Protein AF-A0A7C6ZW44-F1 (afdb_monomer_lite)

pLDDT: mean 77.61, std 10.76, range [49.22, 95.56]

Sequence (109 aa):
QLVARLLSQPEAIAALRRLGDNATLAAAADVDATISFLTGPQSGLDYLADAGAVLTGAATPPLFWAKYGLWPTVGGGVGLLMLVLVALRLVWGLLSWLVQPLGFLRRRK

Secondary structure (DSSP, 8-state):
-HHHHHHH-HHHHHHHHHH--SHHHHT-S-HHHHHHHHTS---HHHHHHHHHHHHTTSS-HHHHHHHH-HHHHHHHHHHHHHHHHHHHHHHHHHHHHHHHHHHHHHTT-

Foldseek 3Di:
DVVVVCVVQVQLVQLVVVLVDCVQCVPDPDNVVLSCLLRPDDDPVNLVVVVVCCVVVVDPPSSSCSRPNPVVVVVVVVVVVVVVVVVVVVVVVVVVVVCVVVVVVVVVD

Radius of gyration: 22.86 Å; chains: 1; bounding box: 48×20×74 Å

Structure (mmCIF, N/CA/C/O backbone):
data_AF-A0A7C6ZW44-F1
#
_entry.id   AF-A0A7C6ZW44-F1
#
loop_
_atom_site.group_PDB
_atom_site.id
_atom_site.type_symbol
_atom_site.label_atom_id
_atom_site.label_alt_id
_atom_site.label_comp_id
_atom_site.label_asym_id
_atom_site.label_entity_id
_atom_site.label_seq_id
_atom_site.pdbx_PDB_ins_code
_atom_site.Cartn_x
_atom_site.Cartn_y
_atom_site.Cartn_z
_atom_site.occupancy
_atom_site.B_iso_or_equiv
_atom_site.auth_seq_id
_atom_sit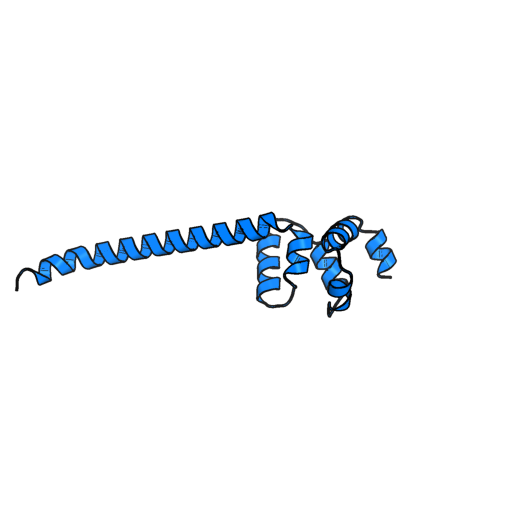e.auth_comp_id
_atom_site.auth_asym_id
_atom_site.auth_atom_id
_atom_site.pdbx_PDB_model_num
ATOM 1 N N . GLN A 1 1 ? -16.355 -7.422 23.203 1.00 61.72 1 GLN A N 1
ATOM 2 C CA . GLN A 1 1 ? -14.905 -7.727 23.159 1.00 61.72 1 GLN A CA 1
ATOM 3 C C . GLN A 1 1 ? -14.133 -6.742 22.280 1.00 61.72 1 GLN A C 1
ATOM 5 O O . GLN A 1 1 ? -13.157 -6.186 22.761 1.00 61.72 1 GLN A O 1
ATOM 10 N N . LEU A 1 2 ? -14.612 -6.442 21.066 1.00 59.44 2 LEU A N 1
ATOM 11 C CA . LEU A 1 2 ? -14.033 -5.439 20.155 1.00 59.44 2 LEU A CA 1
ATOM 12 C C . LEU A 1 2 ? -13.774 -4.064 20.804 1.00 59.44 2 LEU A C 1
ATOM 14 O O . LEU A 1 2 ? -12.667 -3.546 20.749 1.00 59.44 2 LEU A O 1
ATOM 18 N N . VAL A 1 3 ? -14.779 -3.511 21.493 1.00 62.16 3 VAL A N 1
ATOM 19 C CA . VAL A 1 3 ? -14.686 -2.210 22.184 1.00 62.16 3 VAL A CA 1
ATOM 20 C C . VAL A 1 3 ? -13.602 -2.216 23.267 1.00 62.16 3 VAL A C 1
ATOM 22 O O . VAL A 1 3 ? -12.847 -1.261 23.381 1.00 62.16 3 VAL A O 1
ATOM 25 N N . ALA A 1 4 ? -13.470 -3.310 24.022 1.00 65.25 4 ALA A N 1
ATOM 26 C CA . ALA A 1 4 ? -12.435 -3.437 25.048 1.00 65.25 4 ALA A CA 1
ATOM 27 C C . ALA A 1 4 ? -11.023 -3.512 24.436 1.00 65.25 4 ALA A C 1
ATOM 29 O O . ALA A 1 4 ? -10.095 -2.926 24.986 1.00 65.25 4 ALA A O 1
ATOM 30 N N . ARG A 1 5 ? -10.868 -4.166 23.272 1.00 64.94 5 ARG A N 1
ATOM 31 C CA . ARG A 1 5 ? -9.604 -4.177 22.517 1.00 64.94 5 ARG A CA 1
ATOM 32 C C . ARG A 1 5 ? -9.266 -2.804 21.939 1.00 64.94 5 ARG A C 1
ATOM 34 O O . ARG A 1 5 ? -8.149 -2.344 22.150 1.00 64.94 5 ARG A O 1
ATOM 41 N N . LEU A 1 6 ? -10.223 -2.119 21.306 1.00 62.81 6 LEU A N 1
ATOM 42 C CA . LEU A 1 6 ? -10.024 -0.743 20.835 1.00 62.81 6 LEU A CA 1
ATOM 43 C C . LEU A 1 6 ? -9.597 0.184 21.979 1.00 62.81 6 LEU A C 1
ATOM 45 O O . LEU A 1 6 ? -8.652 0.947 21.824 1.00 62.81 6 LEU A O 1
ATOM 49 N N . LEU A 1 7 ? -10.250 0.088 23.141 1.00 66.81 7 LEU A N 1
ATOM 50 C CA . LEU A 1 7 ? -9.911 0.896 24.316 1.00 66.81 7 LEU A CA 1
ATOM 51 C C . LEU A 1 7 ? -8.536 0.549 24.907 1.00 66.81 7 LEU A C 1
ATOM 53 O O . LEU A 1 7 ? -7.895 1.419 25.487 1.00 66.81 7 LEU A O 1
ATOM 57 N N . SER A 1 8 ? -8.062 -0.689 24.735 1.00 70.62 8 SER A N 1
ATOM 58 C CA . SER A 1 8 ? -6.705 -1.095 25.129 1.00 70.62 8 SER A CA 1
ATOM 59 C C . SER A 1 8 ? -5.611 -0.672 24.140 1.00 70.62 8 SER A C 1
ATOM 61 O O . SER A 1 8 ? -4.433 -0.744 24.478 1.00 70.62 8 SER A O 1
ATOM 63 N N . GLN A 1 9 ? -5.978 -0.237 22.929 1.00 68.62 9 GLN A N 1
ATOM 64 C CA . GLN A 1 9 ? -5.051 0.086 21.840 1.00 68.62 9 GLN A CA 1
ATOM 65 C C . GLN A 1 9 ? -5.375 1.476 21.264 1.00 68.62 9 GLN A C 1
ATOM 67 O O . GLN A 1 9 ? -6.009 1.588 20.211 1.00 68.62 9 GLN A O 1
ATOM 72 N N . PRO A 1 10 ? -4.937 2.563 21.932 1.00 67.50 10 PRO A N 1
ATOM 73 C CA . PRO A 1 10 ? -5.269 3.938 21.539 1.00 67.50 10 PRO A CA 1
ATOM 74 C C . PRO A 1 10 ? -4.780 4.299 20.127 1.00 67.50 10 PRO A C 1
ATOM 76 O O . PRO A 1 10 ? -5.342 5.172 19.466 1.00 67.50 10 PRO A O 1
ATOM 79 N N . GLU A 1 11 ? -3.770 3.591 19.634 1.00 68.25 11 GLU A N 1
ATOM 80 C CA . GLU A 1 11 ? -3.197 3.772 18.299 1.00 68.25 11 GLU A CA 1
ATOM 81 C C . GLU A 1 11 ? -4.150 3.291 17.197 1.00 68.25 11 GLU A C 1
ATOM 83 O O . GLU A 1 11 ? -4.291 3.954 16.167 1.00 68.25 11 GLU A O 1
ATOM 88 N N . ALA A 1 12 ? -4.908 2.217 17.463 1.00 66.75 12 ALA A N 1
ATOM 89 C CA . ALA A 1 12 ? -5.991 1.762 16.593 1.00 66.75 12 ALA A CA 1
ATOM 90 C C . ALA A 1 12 ? -7.049 2.859 16.442 1.00 66.75 12 ALA A C 1
ATOM 92 O O . ALA A 1 12 ? -7.509 3.148 15.341 1.00 66.75 12 ALA A O 1
ATOM 93 N N . ILE A 1 13 ? -7.400 3.516 17.552 1.00 68.19 13 ILE A N 1
ATOM 94 C CA . ILE A 1 13 ? -8.387 4.598 17.571 1.00 68.19 13 ILE A CA 1
ATOM 95 C C . ILE A 1 13 ? -7.886 5.789 16.747 1.00 68.19 13 ILE A C 1
ATOM 97 O O . ILE A 1 13 ? -8.655 6.367 15.982 1.00 68.19 13 ILE A O 1
ATOM 101 N N . ALA A 1 14 ? -6.605 6.150 16.854 1.00 70.50 14 ALA A N 1
ATOM 102 C CA . ALA A 1 14 ? -6.021 7.236 16.068 1.00 70.50 14 ALA A CA 1
ATOM 103 C C . ALA A 1 14 ? -6.032 6.935 14.558 1.00 70.50 14 ALA A C 1
ATOM 105 O O . ALA A 1 14 ? -6.401 7.805 13.766 1.00 70.50 14 ALA A O 1
ATOM 106 N N . ALA A 1 15 ? -5.681 5.709 14.160 1.00 67.88 15 ALA A N 1
ATOM 107 C CA . ALA A 1 15 ? -5.720 5.280 12.763 1.00 67.88 15 ALA A CA 1
ATOM 108 C C . ALA A 1 15 ? -7.159 5.235 12.217 1.00 67.88 15 ALA A C 1
ATOM 110 O O . ALA A 1 15 ? -7.435 5.769 11.144 1.00 67.88 15 ALA A O 1
ATOM 111 N N . LEU A 1 16 ? -8.107 4.704 12.990 1.00 69.81 16 LEU A N 1
ATOM 112 C CA . LEU A 1 16 ? -9.531 4.695 12.640 1.00 69.81 16 LEU A CA 1
ATOM 113 C C . LEU A 1 16 ? -10.122 6.106 12.552 1.00 69.81 16 LEU A C 1
ATOM 115 O O . LEU A 1 16 ? -10.924 6.397 11.670 1.00 69.81 16 LEU A O 1
ATOM 119 N N . ARG A 1 17 ? -9.678 7.028 13.408 1.00 71.44 17 ARG A N 1
ATOM 120 C CA . ARG A 1 17 ? -10.092 8.434 13.340 1.00 71.44 17 ARG A CA 1
ATOM 121 C C . ARG A 1 17 ? -9.556 9.138 12.093 1.00 71.44 17 ARG A C 1
ATOM 123 O O . ARG A 1 17 ? -10.244 10.003 11.563 1.00 71.44 17 ARG A O 1
ATOM 130 N N . ARG A 1 18 ? -8.362 8.768 11.612 1.00 68.44 18 ARG A N 1
ATOM 131 C CA . ARG A 1 18 ? -7.830 9.230 10.313 1.00 68.44 18 ARG A CA 1
ATOM 132 C C . ARG A 1 18 ? -8.586 8.637 9.130 1.00 68.44 18 ARG A C 1
ATOM 134 O O . ARG A 1 18 ? -8.721 9.315 8.119 1.00 68.44 18 ARG A O 1
ATOM 141 N N . LEU A 1 19 ? -9.069 7.402 9.261 1.00 70.25 19 LEU A N 1
ATOM 142 C CA . LEU A 1 19 ? -9.928 6.767 8.262 1.00 70.25 19 LEU A CA 1
ATOM 143 C C . LEU A 1 19 ? -11.244 7.545 8.098 1.00 70.25 19 LEU A C 1
ATOM 145 O O . LEU A 1 19 ? -11.774 7.606 6.996 1.00 70.25 19 LEU A O 1
ATOM 149 N N . GLY A 1 20 ? -11.741 8.169 9.175 1.00 63.19 20 GLY A N 1
ATOM 150 C CA . GLY A 1 20 ? -12.844 9.139 9.150 1.00 63.19 20 GLY A CA 1
ATOM 151 C C . GLY A 1 20 ? -14.224 8.548 8.848 1.00 63.19 20 GLY A C 1
ATOM 152 O O . GLY A 1 20 ? -15.223 9.247 9.002 1.00 63.19 20 GLY A O 1
ATOM 153 N N . ASP A 1 21 ? -14.283 7.273 8.468 1.00 64.94 21 ASP A N 1
ATOM 154 C CA . ASP A 1 21 ? -15.500 6.579 8.082 1.00 64.94 21 ASP A CA 1
ATOM 155 C C . ASP A 1 21 ? -15.549 5.175 8.701 1.00 64.94 21 ASP A C 1
ATOM 157 O O . ASP A 1 21 ? -14.617 4.375 8.595 1.00 64.94 21 ASP A O 1
ATOM 161 N N . ASN A 1 22 ? -16.665 4.877 9.363 1.00 62.94 22 ASN A N 1
ATOM 162 C CA . ASN A 1 22 ? -16.937 3.565 9.945 1.00 62.94 22 ASN A CA 1
ATOM 163 C C . ASN A 1 22 ? -17.403 2.564 8.873 1.00 62.94 22 ASN A C 1
ATOM 165 O O . ASN A 1 22 ? -17.435 1.361 9.133 1.00 62.94 22 ASN A O 1
ATOM 169 N N . ALA A 1 23 ? -17.757 3.037 7.673 1.00 60.47 23 ALA A N 1
ATOM 170 C CA . ALA A 1 23 ? -18.210 2.196 6.569 1.00 60.47 23 ALA A CA 1
ATOM 171 C C . ALA A 1 23 ? -17.119 1.233 6.080 1.00 60.47 23 ALA A C 1
ATOM 173 O O . ALA A 1 23 ? -17.415 0.093 5.737 1.00 60.47 23 ALA A O 1
ATOM 174 N N . THR A 1 24 ? -15.850 1.637 6.110 1.00 62.88 24 THR A N 1
ATOM 175 C CA . THR A 1 24 ? -14.704 0.789 5.741 1.00 62.88 24 THR A CA 1
ATOM 176 C C . THR A 1 24 ? -14.438 -0.319 6.757 1.00 62.88 24 THR A C 1
ATOM 178 O O . THR A 1 24 ? -14.022 -1.405 6.370 1.00 62.88 24 THR A O 1
ATOM 181 N N . LEU A 1 25 ? -14.721 -0.072 8.040 1.00 63.56 25 LEU A N 1
ATOM 182 C CA . LEU A 1 25 ? -14.737 -1.101 9.088 1.00 63.56 25 LEU A CA 1
ATOM 183 C C . LEU A 1 25 ? -15.928 -2.053 8.926 1.00 63.56 25 LEU A C 1
ATOM 185 O O . LEU A 1 25 ? -15.783 -3.250 9.133 1.00 63.56 25 LEU A O 1
ATOM 189 N N . ALA A 1 26 ? -17.099 -1.529 8.557 1.00 63.12 26 ALA A N 1
ATOM 190 C CA . ALA A 1 26 ? -18.310 -2.324 8.352 1.00 63.12 26 ALA A CA 1
ATOM 191 C C . ALA A 1 26 ? -18.260 -3.175 7.070 1.00 63.12 26 ALA A C 1
ATOM 193 O O . ALA A 1 26 ? -18.871 -4.238 7.013 1.00 63.12 26 ALA A O 1
ATOM 194 N N . ALA A 1 27 ? -17.525 -2.719 6.053 1.00 63.31 27 ALA A N 1
ATOM 195 C CA . ALA A 1 27 ? -17.259 -3.458 4.823 1.00 63.31 27 ALA A CA 1
ATOM 196 C C . ALA A 1 27 ? -16.093 -4.453 4.958 1.00 63.31 27 ALA A C 1
ATOM 198 O O . ALA A 1 27 ? -15.861 -5.249 4.047 1.00 63.31 27 ALA A O 1
ATOM 199 N N . ALA A 1 28 ? -15.343 -4.410 6.065 1.00 65.50 28 ALA A N 1
ATOM 200 C CA . ALA A 1 28 ? -14.260 -5.347 6.303 1.00 65.50 28 ALA A CA 1
ATOM 201 C C . ALA A 1 28 ? -14.830 -6.740 6.589 1.00 65.50 28 ALA A C 1
ATOM 203 O O . ALA A 1 28 ? -15.631 -6.924 7.504 1.00 65.50 28 ALA A O 1
ATOM 204 N N . ALA A 1 29 ? -14.382 -7.732 5.817 1.00 67.94 29 ALA A N 1
ATOM 205 C CA . ALA A 1 29 ? -14.788 -9.123 6.001 1.00 67.94 29 ALA A CA 1
ATOM 206 C C . ALA A 1 29 ? -14.365 -9.680 7.374 1.00 67.94 29 ALA A C 1
ATOM 208 O O . ALA A 1 29 ? -15.033 -10.559 7.913 1.00 67.94 29 ALA A O 1
ATOM 209 N N . ASP A 1 30 ? -13.279 -9.144 7.942 1.00 78.75 30 ASP A N 1
ATOM 210 C CA . ASP A 1 30 ? -12.777 -9.490 9.268 1.00 78.75 30 ASP A CA 1
ATOM 211 C C . ASP A 1 30 ? -12.268 -8.235 10.000 1.00 78.75 30 ASP A C 1
ATOM 213 O O . ASP A 1 30 ? -11.281 -7.591 9.619 1.00 78.75 30 ASP A O 1
ATOM 217 N N . VAL A 1 31 ? -12.973 -7.877 11.073 1.00 73.88 31 VAL A N 1
ATOM 218 C CA . VAL A 1 31 ? -12.669 -6.700 11.892 1.00 73.88 31 VAL A CA 1
ATOM 219 C C . VAL A 1 31 ? -11.437 -6.934 12.774 1.00 73.88 31 VAL A C 1
ATOM 221 O O . VAL A 1 31 ? -10.665 -6.000 12.989 1.00 73.88 31 VAL A O 1
ATOM 224 N N . ASP A 1 32 ? -11.204 -8.160 13.253 1.00 75.88 32 ASP A N 1
ATOM 225 C CA . ASP A 1 32 ? -10.025 -8.478 14.069 1.00 75.88 32 ASP A CA 1
ATOM 226 C C . ASP A 1 32 ? -8.751 -8.415 13.210 1.00 75.88 32 ASP A C 1
ATOM 228 O O . ASP A 1 32 ? -7.755 -7.820 13.632 1.00 75.88 32 ASP A O 1
ATOM 232 N N . ALA A 1 33 ? -8.799 -8.923 11.973 1.00 75.94 33 ALA A N 1
ATOM 233 C CA . ALA A 1 33 ? -7.699 -8.785 11.014 1.00 75.94 33 ALA A CA 1
ATOM 234 C C . ALA A 1 33 ? -7.416 -7.311 10.675 1.00 75.94 33 ALA A C 1
ATOM 236 O O . ALA A 1 33 ? -6.262 -6.887 10.610 1.00 75.94 33 ALA A O 1
ATOM 237 N N . THR A 1 34 ? -8.472 -6.509 10.531 1.00 77.69 34 THR A N 1
ATOM 238 C CA . THR A 1 34 ? -8.372 -5.070 10.255 1.00 77.69 34 THR A CA 1
ATOM 239 C C . THR A 1 34 ? -7.700 -4.310 11.399 1.00 77.69 34 THR A C 1
ATOM 241 O O . THR A 1 34 ? -6.812 -3.490 11.164 1.00 77.69 34 THR A O 1
ATOM 244 N N . ILE A 1 35 ? -8.084 -4.592 12.646 1.00 77.81 35 ILE A N 1
ATOM 245 C CA . ILE A 1 35 ? -7.458 -3.978 13.824 1.00 77.81 35 ILE A CA 1
ATOM 246 C C . ILE A 1 35 ? -5.996 -4.413 13.917 1.00 77.81 35 ILE A C 1
ATOM 248 O O . ILE A 1 35 ? -5.127 -3.554 14.032 1.00 77.81 35 ILE A O 1
ATOM 252 N N . SER A 1 36 ? -5.719 -5.714 13.780 1.00 81.06 36 SER A N 1
ATOM 253 C CA . SER A 1 36 ? -4.354 -6.251 13.813 1.00 81.06 36 SER A CA 1
ATOM 254 C C . SER A 1 36 ? -3.455 -5.628 12.745 1.00 81.06 36 SER A C 1
ATOM 256 O O . SER A 1 36 ? -2.280 -5.378 13.009 1.00 81.06 36 SER A O 1
ATOM 258 N N . PHE A 1 37 ? -3.988 -5.363 11.551 1.00 82.25 37 PHE A N 1
ATOM 259 C CA . PHE A 1 37 ? -3.270 -4.670 10.487 1.00 82.25 37 PHE A CA 1
ATOM 260 C C . PHE A 1 37 ? -2.912 -3.236 10.900 1.00 82.25 37 PHE A C 1
ATOM 262 O O . PHE A 1 37 ? -1.743 -2.851 10.828 1.00 82.25 37 PHE A O 1
ATOM 269 N N . LEU A 1 38 ? -3.892 -2.466 11.388 1.00 81.31 38 LEU A N 1
ATOM 270 C CA . LEU A 1 38 ? -3.723 -1.063 11.788 1.00 81.31 38 LEU A CA 1
ATOM 271 C C . LEU A 1 38 ? -2.773 -0.878 12.978 1.00 81.31 38 LEU A C 1
ATOM 273 O O . LEU A 1 38 ? -2.056 0.119 13.031 1.00 81.31 38 LEU A O 1
ATOM 277 N N . THR A 1 39 ? -2.765 -1.823 13.916 1.00 81.31 39 THR A N 1
ATOM 278 C CA . THR A 1 39 ? -1.924 -1.788 15.125 1.00 81.31 39 THR A CA 1
ATOM 279 C C . THR A 1 39 ? -0.608 -2.531 14.960 1.00 81.31 39 THR A C 1
ATOM 281 O O . THR A 1 39 ? 0.200 -2.569 15.885 1.00 81.31 39 THR A O 1
ATOM 284 N N . GLY A 1 40 ? -0.410 -3.176 13.810 1.00 79.56 40 GLY A N 1
ATOM 285 C CA . GLY A 1 40 ? 0.823 -3.874 13.496 1.00 79.56 40 GLY A CA 1
ATOM 286 C C . GLY A 1 40 ? 2.013 -2.912 13.411 1.00 79.56 40 GLY A C 1
ATOM 287 O O . GLY A 1 40 ? 1.829 -1.711 13.181 1.00 79.56 40 GLY A O 1
ATOM 288 N N . PRO A 1 41 ? 3.241 -3.433 13.562 1.00 78.75 41 PRO A N 1
ATOM 289 C CA . PRO A 1 41 ? 4.4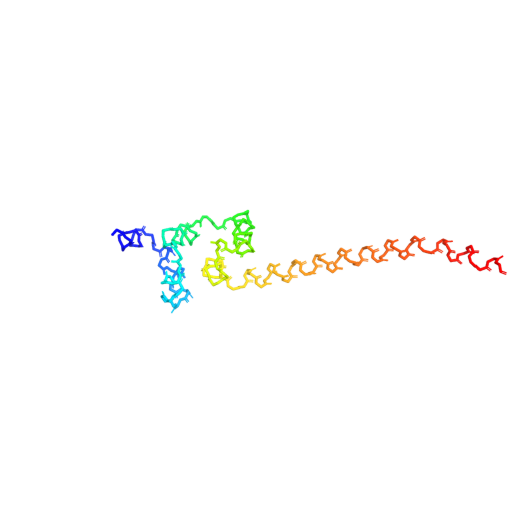51 -2.629 13.480 1.00 78.75 41 PRO A CA 1
ATOM 290 C C . PRO A 1 41 ? 4.529 -1.849 12.158 1.00 78.75 41 PRO A C 1
ATOM 292 O O . PRO A 1 41 ? 4.033 -2.273 11.111 1.00 78.75 41 PRO A O 1
ATOM 295 N N . GLN A 1 42 ? 5.122 -0.657 12.239 1.00 79.94 42 GLN A N 1
ATOM 296 C CA . GLN A 1 42 ? 5.264 0.283 11.123 1.00 79.94 42 GLN A CA 1
ATOM 297 C C . GLN A 1 42 ? 6.717 0.358 10.635 1.00 79.94 42 GLN A C 1
ATOM 299 O O . GLN A 1 42 ? 7.217 1.437 10.315 1.00 79.94 42 GLN A O 1
ATOM 304 N N . SER A 1 43 ? 7.432 -0.771 10.609 1.00 83.44 43 SER A N 1
ATOM 305 C CA . SER A 1 43 ? 8.786 -0.785 10.056 1.00 83.44 43 SER A CA 1
ATOM 306 C C . SER A 1 43 ? 8.762 -0.699 8.524 1.00 83.44 43 SER A C 1
ATOM 308 O O . SER A 1 43 ? 7.742 -0.947 7.877 1.00 83.44 43 SER A O 1
ATOM 310 N N . GLY A 1 44 ? 9.905 -0.364 7.916 1.00 78.56 44 GLY A N 1
ATOM 311 C CA . GLY A 1 44 ? 10.022 -0.300 6.455 1.00 78.56 44 GLY A CA 1
ATOM 312 C C . GLY A 1 44 ? 9.810 -1.650 5.751 1.00 78.56 44 GLY A C 1
ATOM 313 O O . GLY A 1 44 ? 9.347 -1.673 4.614 1.00 78.56 44 GLY A O 1
ATOM 314 N N . LEU A 1 45 ? 10.108 -2.772 6.419 1.00 84.56 45 LEU A N 1
ATOM 315 C CA . LEU A 1 45 ? 9.830 -4.111 5.884 1.00 84.56 45 LEU A CA 1
ATOM 316 C C . LEU A 1 45 ? 8.334 -4.435 5.950 1.00 84.56 45 LEU A C 1
ATOM 318 O O . LEU A 1 45 ? 7.788 -4.979 4.991 1.00 84.56 45 LEU A O 1
ATOM 322 N N . ASP A 1 46 ? 7.665 -4.028 7.031 1.00 86.50 46 ASP A N 1
ATOM 323 C CA . ASP A 1 46 ? 6.217 -4.204 7.182 1.00 86.50 46 ASP A CA 1
ATOM 324 C C . ASP A 1 46 ? 5.455 -3.386 6.138 1.00 86.50 46 ASP A C 1
ATOM 326 O O . ASP A 1 46 ? 4.487 -3.869 5.567 1.00 86.50 46 ASP A O 1
ATOM 330 N N . TYR A 1 47 ? 5.944 -2.187 5.799 1.00 85.06 47 TYR A N 1
ATOM 331 C CA . TYR A 1 47 ? 5.367 -1.371 4.728 1.00 85.06 47 TYR A CA 1
ATOM 332 C C . TYR A 1 47 ? 5.316 -2.119 3.386 1.00 85.06 47 TYR A C 1
ATOM 334 O O . TYR A 1 47 ? 4.322 -2.038 2.666 1.00 85.06 47 TYR A O 1
ATOM 342 N N . LEU A 1 48 ? 6.376 -2.860 3.042 1.00 85.38 48 LEU A N 1
ATOM 343 C CA . LEU A 1 48 ? 6.425 -3.655 1.811 1.00 85.38 48 LEU A CA 1
ATOM 344 C C . LEU A 1 48 ? 5.479 -4.859 1.872 1.00 85.38 48 LEU A C 1
ATOM 346 O O . LEU A 1 48 ? 4.785 -5.135 0.892 1.00 85.38 48 LEU A O 1
ATOM 350 N N . ALA A 1 49 ? 5.434 -5.554 3.010 1.00 87.62 49 ALA A N 1
ATOM 351 C CA . ALA A 1 49 ? 4.520 -6.675 3.217 1.00 87.62 49 ALA A CA 1
ATOM 352 C C . ALA A 1 49 ? 3.053 -6.223 3.125 1.00 87.62 49 ALA A C 1
ATOM 354 O O . ALA A 1 49 ? 2.259 -6.825 2.401 1.00 87.62 49 ALA A O 1
ATOM 355 N N . ASP A 1 50 ? 2.721 -5.106 3.769 1.00 86.88 50 ASP A N 1
ATOM 356 C CA . ASP A 1 50 ? 1.387 -4.513 3.776 1.00 86.88 50 ASP A CA 1
ATOM 357 C C . ASP A 1 50 ? 0.998 -3.958 2.401 1.00 86.88 50 ASP A C 1
ATOM 359 O O . ASP A 1 50 ? -0.152 -4.091 1.982 1.00 86.88 50 ASP A O 1
ATOM 363 N N . ALA A 1 51 ? 1.948 -3.399 1.644 1.00 84.88 51 ALA A N 1
ATOM 364 C CA . ALA A 1 51 ? 1.716 -3.025 0.251 1.00 84.88 51 ALA A CA 1
ATOM 365 C C . ALA A 1 51 ? 1.383 -4.262 -0.603 1.00 84.88 51 ALA A C 1
ATOM 367 O O . ALA A 1 51 ? 0.465 -4.220 -1.421 1.00 84.88 51 ALA A O 1
ATOM 368 N N . GLY A 1 52 ? 2.068 -5.387 -0.372 1.00 85.62 52 GLY A N 1
ATOM 369 C CA . GLY A 1 52 ? 1.736 -6.678 -0.980 1.00 85.62 52 GLY A CA 1
ATOM 370 C C . GLY A 1 52 ? 0.342 -7.182 -0.593 1.00 85.62 52 GLY A C 1
ATOM 371 O O . GLY A 1 52 ? -0.399 -7.673 -1.448 1.00 85.62 52 GLY A O 1
ATOM 372 N N . ALA A 1 53 ? -0.063 -7.006 0.667 1.00 85.56 53 ALA A N 1
ATOM 373 C CA . ALA A 1 53 ? -1.406 -7.347 1.136 1.00 85.56 53 ALA A CA 1
ATOM 374 C C . ALA A 1 53 ? -2.492 -6.519 0.426 1.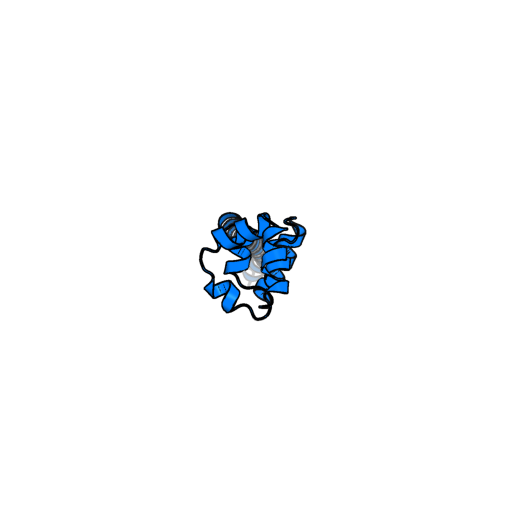00 85.56 53 ALA A C 1
ATOM 376 O O . ALA A 1 53 ? -3.539 -7.055 0.067 1.00 85.56 53 ALA A O 1
ATOM 377 N N . VAL A 1 54 ? -2.234 -5.237 0.145 1.00 86.44 54 VAL A N 1
ATOM 378 C CA . VAL A 1 54 ? -3.150 -4.402 -0.650 1.00 86.44 54 VAL A CA 1
ATOM 379 C C . VAL A 1 54 ? -3.238 -4.884 -2.098 1.00 86.44 54 VAL A C 1
ATOM 381 O O . VAL A 1 54 ? -4.332 -4.993 -2.648 1.00 86.44 54 VAL A O 1
ATOM 384 N N . LEU A 1 55 ? -2.104 -5.220 -2.718 1.00 85.88 55 LEU A N 1
ATOM 385 C CA . LEU A 1 55 ? -2.060 -5.701 -4.106 1.00 85.88 55 LEU A CA 1
ATOM 386 C C . LEU A 1 55 ? -2.753 -7.057 -4.295 1.00 85.88 55 LEU A C 1
ATOM 388 O O . LEU A 1 55 ? -3.318 -7.317 -5.354 1.00 85.88 55 LEU A O 1
ATOM 392 N N . THR A 1 56 ? -2.718 -7.913 -3.275 1.00 87.31 56 THR A N 1
ATOM 393 C CA . THR A 1 56 ? -3.380 -9.229 -3.272 1.00 87.31 56 THR A CA 1
ATOM 394 C C . THR A 1 56 ? -4.846 -9.166 -2.836 1.00 87.31 56 THR A C 1
ATOM 396 O O . THR A 1 56 ? -5.538 -10.180 -2.882 1.00 87.31 56 THR A O 1
ATOM 399 N N . GLY A 1 57 ? -5.337 -7.988 -2.433 1.00 81.25 57 GLY A N 1
ATOM 400 C CA . GLY A 1 57 ? -6.706 -7.783 -1.956 1.00 81.25 57 GLY A CA 1
ATOM 401 C C . GLY A 1 57 ? -6.957 -8.245 -0.517 1.00 81.25 57 GLY A C 1
ATOM 402 O O . GLY A 1 57 ? -8.095 -8.200 -0.060 1.00 81.25 57 GLY A O 1
ATOM 403 N N . ALA A 1 58 ? -5.917 -8.662 0.210 1.00 81.12 58 ALA A N 1
ATOM 404 C CA . ALA A 1 58 ? -6.007 -9.025 1.624 1.00 81.12 58 ALA A CA 1
ATOM 405 C C . ALA A 1 58 ? -6.222 -7.802 2.538 1.00 81.12 58 ALA A C 1
ATOM 407 O O . ALA A 1 58 ? -6.790 -7.930 3.619 1.00 81.12 58 ALA A O 1
ATOM 408 N N . ALA A 1 59 ? -5.796 -6.614 2.098 1.00 81.88 59 ALA A N 1
ATOM 409 C CA . ALA A 1 59 ? -6.047 -5.337 2.761 1.00 81.88 59 ALA A CA 1
ATOM 410 C C . ALA A 1 59 ? -6.588 -4.305 1.762 1.00 81.88 59 ALA A C 1
ATOM 412 O O . ALA A 1 59 ? -6.323 -4.376 0.563 1.00 81.88 59 ALA A O 1
ATOM 413 N N . THR A 1 60 ? -7.340 -3.315 2.242 1.00 82.94 60 THR A N 1
ATOM 414 C CA . THR A 1 60 ? -7.879 -2.264 1.369 1.00 82.94 60 THR A CA 1
ATOM 415 C C . THR A 1 60 ? -6.946 -1.044 1.323 1.00 82.94 60 THR A C 1
ATOM 417 O O . THR A 1 60 ? -6.320 -0.708 2.334 1.00 82.94 60 THR A O 1
ATOM 420 N N . PRO A 1 61 ? -6.857 -0.321 0.187 1.00 82.75 61 PRO A N 1
ATOM 421 C CA . PRO A 1 61 ? -6.044 0.896 0.094 1.00 82.75 61 PRO A CA 1
ATOM 422 C C . PRO A 1 61 ? -6.365 1.962 1.162 1.00 82.75 61 PRO A C 1
ATOM 424 O O . PRO A 1 61 ? -5.424 2.526 1.723 1.00 82.75 61 PRO A O 1
ATOM 427 N N . PRO A 1 62 ? -7.641 2.212 1.532 1.00 82.62 62 PRO A N 1
ATOM 428 C CA . PRO A 1 62 ? -7.964 3.141 2.615 1.00 82.62 62 PRO A CA 1
ATOM 429 C C . PRO A 1 62 ? -7.370 2.737 3.972 1.00 82.62 62 PRO A C 1
ATOM 431 O O . PRO A 1 62 ? -6.900 3.601 4.710 1.00 82.62 62 PRO A O 1
ATOM 434 N N . LEU A 1 63 ? -7.338 1.437 4.295 1.00 82.69 63 LEU A N 1
ATOM 435 C CA . LEU A 1 63 ? -6.723 0.939 5.532 1.00 82.69 63 LEU A CA 1
ATOM 436 C C . LEU A 1 63 ? -5.212 1.169 5.547 1.00 82.69 63 LEU A C 1
ATOM 438 O O . LEU A 1 63 ? -4.655 1.593 6.560 1.00 82.69 63 LEU A O 1
ATOM 442 N N . PHE A 1 64 ? -4.557 0.953 4.409 1.00 85.31 64 PHE A N 1
ATOM 443 C CA . PHE A 1 64 ? -3.134 1.229 4.250 1.00 85.31 64 PHE A CA 1
ATOM 444 C C . PHE A 1 64 ? -2.812 2.717 4.453 1.00 85.31 64 PHE A C 1
ATOM 446 O O . PHE A 1 64 ? -1.883 3.060 5.187 1.00 85.31 64 PHE A O 1
ATOM 453 N N . TRP A 1 65 ? -3.619 3.614 3.878 1.00 84.56 65 TRP A N 1
ATOM 454 C CA . TRP A 1 65 ? -3.470 5.061 4.067 1.00 84.56 65 TRP A CA 1
ATOM 455 C C . TRP A 1 65 ? -3.754 5.511 5.499 1.00 84.56 65 TRP A C 1
ATOM 457 O O . TRP A 1 65 ? -3.114 6.444 5.977 1.00 84.56 65 TRP A O 1
ATOM 467 N N . ALA A 1 66 ? -4.675 4.861 6.209 1.00 82.62 66 ALA A N 1
ATOM 468 C CA . ALA A 1 66 ? -4.925 5.156 7.618 1.00 82.62 66 ALA A CA 1
ATOM 469 C C . ALA A 1 66 ? -3.730 4.779 8.512 1.00 82.62 66 ALA A C 1
ATOM 471 O O . ALA A 1 66 ? -3.396 5.536 9.430 1.00 82.62 66 ALA A O 1
ATOM 472 N N . LYS A 1 67 ? -3.061 3.654 8.212 1.00 83.81 67 LYS A N 1
ATOM 473 C CA . LYS A 1 67 ? -1.873 3.177 8.935 1.00 83.81 67 LYS A CA 1
ATOM 474 C C . LYS A 1 67 ? -0.642 4.044 8.662 1.00 83.81 67 LYS A C 1
ATOM 476 O O . LYS A 1 67 ? -0.059 4.588 9.596 1.00 83.81 67 LYS A O 1
ATOM 481 N N . TYR A 1 68 ? -0.272 4.208 7.393 1.00 83.88 68 TYR A N 1
ATOM 482 C CA . TYR A 1 68 ? 0.986 4.855 6.999 1.00 83.88 68 TYR A CA 1
ATOM 483 C C . TYR A 1 68 ? 0.845 6.340 6.642 1.00 83.88 68 TYR A C 1
ATOM 485 O O . TYR A 1 68 ? 1.840 7.052 6.553 1.00 83.88 68 TYR A O 1
ATOM 493 N N . GLY A 1 69 ? -0.375 6.843 6.469 1.00 80.69 69 GLY A N 1
ATOM 494 C CA . GLY A 1 69 ? -0.631 8.175 5.928 1.00 80.69 69 GLY A CA 1
ATOM 495 C C . GLY A 1 69 ? -0.574 8.207 4.398 1.00 80.69 69 GLY A C 1
ATOM 496 O O . GLY A 1 69 ? 0.021 7.350 3.749 1.00 80.69 69 GLY A O 1
ATOM 497 N N . LEU A 1 70 ? -1.182 9.240 3.809 1.00 78.25 70 LEU A N 1
ATOM 498 C CA . LEU A 1 70 ? -1.256 9.393 2.352 1.00 78.25 70 LEU A CA 1
ATOM 499 C C . LEU A 1 70 ? 0.122 9.682 1.723 1.00 78.25 70 LEU A C 1
ATOM 501 O O . LEU A 1 70 ? 0.459 9.167 0.658 1.00 78.25 70 LEU A O 1
ATOM 505 N N . TRP A 1 71 ? 0.931 10.509 2.394 1.00 75.62 71 TRP A N 1
ATOM 506 C CA . TRP A 1 71 ? 2.205 11.007 1.870 1.00 75.62 71 TRP A CA 1
ATOM 507 C C . TRP A 1 71 ? 3.259 9.915 1.652 1.00 75.62 71 TRP A C 1
ATOM 509 O O . TRP A 1 71 ? 3.866 9.917 0.580 1.00 75.62 71 TRP A O 1
ATOM 519 N N . PRO A 1 72 ? 3.462 8.950 2.573 1.00 76.62 72 PRO A N 1
ATOM 520 C CA . PRO A 1 72 ? 4.366 7.830 2.319 1.00 76.62 72 PRO A CA 1
ATOM 521 C C . PRO A 1 72 ? 3.921 6.950 1.152 1.00 76.62 72 PRO A C 1
ATOM 523 O O . PRO A 1 72 ? 4.766 6.487 0.392 1.00 76.62 72 PRO A O 1
ATOM 526 N N . THR A 1 73 ? 2.613 6.777 0.940 1.00 74.75 73 THR A N 1
ATOM 527 C CA . THR A 1 73 ? 2.104 5.996 -0.197 1.00 74.75 73 THR A CA 1
ATOM 528 C C . THR A 1 73 ? 2.360 6.691 -1.530 1.00 74.75 73 THR A C 1
ATOM 530 O O . THR A 1 73 ? 2.857 6.066 -2.467 1.00 74.75 73 THR A O 1
ATOM 533 N N . VAL A 1 74 ? 2.085 7.997 -1.609 1.00 79.69 74 VAL A N 1
ATOM 534 C CA . VAL A 1 74 ? 2.382 8.802 -2.805 1.00 79.69 74 VAL A CA 1
ATOM 535 C C . VAL A 1 74 ? 3.891 8.853 -3.053 1.00 79.69 74 VAL A C 1
ATOM 537 O O . VAL A 1 74 ? 4.334 8.611 -4.173 1.00 79.69 74 VAL A O 1
ATOM 540 N N . GLY A 1 75 ? 4.690 9.098 -2.012 1.00 81.00 75 GLY A N 1
ATOM 541 C CA . GLY A 1 75 ? 6.150 9.126 -2.098 1.00 81.00 75 GLY A CA 1
ATOM 542 C C . GLY A 1 75 ? 6.740 7.788 -2.545 1.00 81.00 75 GLY A C 1
ATOM 543 O O . GLY A 1 75 ? 7.586 7.762 -3.436 1.00 81.00 75 GLY A O 1
ATOM 544 N N . GLY A 1 76 ? 6.249 6.674 -1.998 1.00 79.81 76 GLY A N 1
ATOM 545 C CA . GLY A 1 76 ? 6.641 5.326 -2.407 1.00 79.81 76 GLY A CA 1
ATOM 546 C C . GLY A 1 76 ? 6.289 5.033 -3.866 1.00 79.81 76 GLY A C 1
ATOM 547 O O . GLY A 1 76 ? 7.127 4.519 -4.605 1.00 79.81 76 GLY A O 1
ATOM 548 N N . GLY A 1 77 ? 5.090 5.422 -4.312 1.00 82.06 77 GLY A N 1
ATOM 549 C CA . GLY A 1 77 ? 4.668 5.276 -5.707 1.00 82.06 77 GLY A CA 1
ATOM 550 C C . GLY A 1 77 ? 5.519 6.096 -6.681 1.00 82.06 77 GLY A C 1
ATOM 551 O O . GLY A 1 77 ? 5.974 5.575 -7.698 1.00 82.06 77 GLY A O 1
ATOM 552 N N . VAL A 1 78 ? 5.798 7.359 -6.351 1.00 85.69 78 VAL A N 1
ATOM 553 C CA . VAL A 1 78 ? 6.680 8.228 -7.151 1.00 85.69 78 VAL A CA 1
ATOM 554 C C . VAL A 1 78 ? 8.109 7.685 -7.176 1.00 85.69 78 VAL A C 1
ATOM 556 O O . VAL A 1 78 ? 8.734 7.657 -8.235 1.00 85.69 78 VAL A O 1
ATOM 559 N N . GLY A 1 79 ? 8.618 7.209 -6.037 1.00 86.38 79 GLY A N 1
ATOM 560 C CA . GLY A 1 79 ? 9.935 6.585 -5.937 1.00 86.38 79 GLY A CA 1
ATOM 561 C C . GLY A 1 79 ? 10.051 5.341 -6.816 1.00 86.38 79 GLY A C 1
ATOM 562 O O . GLY A 1 79 ? 11.008 5.220 -7.580 1.00 86.38 79 GLY A O 1
ATOM 563 N N . LEU A 1 80 ? 9.048 4.459 -6.778 1.00 87.69 80 LEU A N 1
ATOM 564 C CA . LEU A 1 80 ? 8.975 3.281 -7.644 1.00 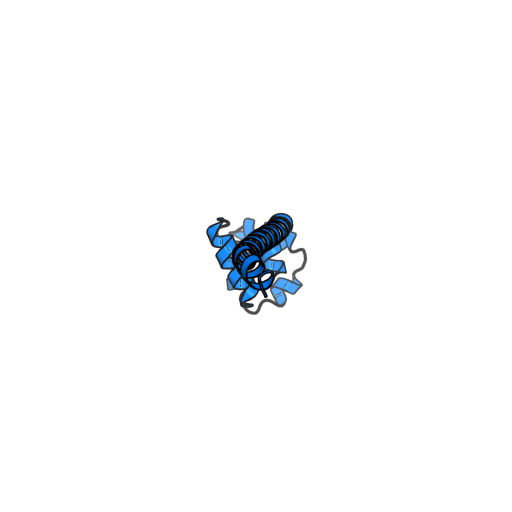87.69 80 LEU A CA 1
ATOM 565 C C . LEU A 1 80 ? 8.967 3.681 -9.124 1.00 87.69 80 LEU A C 1
ATOM 567 O O . LEU A 1 80 ? 9.725 3.127 -9.916 1.00 87.69 80 LEU A O 1
ATOM 571 N N . LEU A 1 81 ? 8.148 4.668 -9.494 1.00 89.62 81 LEU A N 1
ATOM 572 C CA . LEU A 1 81 ? 8.065 5.161 -10.866 1.00 89.62 81 LEU A CA 1
ATOM 573 C C . LEU A 1 81 ? 9.406 5.736 -11.340 1.00 89.62 81 LEU A C 1
ATOM 575 O O . LEU A 1 81 ? 9.854 5.403 -12.435 1.00 89.62 81 LEU A O 1
ATOM 579 N N . MET A 1 82 ? 10.090 6.532 -10.513 1.00 93.44 82 MET A N 1
ATOM 580 C CA . MET A 1 82 ? 11.449 6.990 -10.818 1.00 93.44 82 MET A CA 1
ATOM 581 C C . MET A 1 82 ? 12.409 5.820 -11.026 1.00 93.44 82 MET A C 1
ATOM 583 O O . MET A 1 82 ? 13.179 5.836 -11.983 1.00 93.44 82 MET A O 1
ATOM 587 N N . LEU A 1 83 ? 12.353 4.798 -10.173 1.00 92.00 83 LEU A N 1
ATOM 588 C CA . LEU A 1 83 ? 13.214 3.619 -10.274 1.00 92.00 83 LEU A CA 1
ATOM 589 C C . LEU A 1 83 ? 12.974 2.876 -11.599 1.00 92.00 83 LEU A C 1
ATOM 591 O O . LEU A 1 83 ? 13.927 2.543 -12.305 1.00 92.00 83 LEU A O 1
ATOM 595 N N . VAL A 1 84 ? 11.709 2.709 -11.993 1.00 94.00 84 VAL A N 1
ATOM 596 C CA . VAL A 1 84 ? 11.322 2.128 -13.289 1.00 94.00 84 VAL A CA 1
ATOM 597 C C . VAL A 1 84 ? 11.851 2.964 -14.453 1.00 94.00 84 VAL A C 1
ATOM 599 O O . VAL A 1 84 ? 12.418 2.411 -15.393 1.00 94.00 84 VAL A O 1
ATOM 602 N N . LEU A 1 85 ? 11.720 4.291 -14.396 1.00 95.38 85 LEU A N 1
ATOM 603 C CA . LEU A 1 85 ? 12.230 5.183 -15.440 1.00 95.38 85 LEU A CA 1
ATOM 604 C C . LEU A 1 85 ? 13.757 5.118 -15.557 1.00 95.38 85 LEU A C 1
ATOM 606 O O . LEU A 1 85 ? 14.286 5.100 -16.668 1.00 95.38 85 LEU A O 1
ATOM 610 N N . VAL A 1 86 ? 14.471 5.042 -14.432 1.00 95.56 86 VAL A N 1
ATOM 611 C CA . VAL A 1 86 ? 15.930 4.863 -14.412 1.00 95.56 86 VAL A CA 1
ATOM 612 C C . VAL A 1 86 ? 16.312 3.520 -15.029 1.00 95.56 86 VAL A C 1
ATOM 614 O O . VAL A 1 86 ? 17.176 3.478 -15.905 1.00 95.56 86 VAL A O 1
ATOM 617 N N . ALA A 1 87 ? 15.643 2.431 -14.646 1.00 94.06 87 ALA A N 1
ATOM 618 C CA . ALA A 1 87 ? 15.878 1.112 -15.229 1.00 94.06 87 ALA A CA 1
ATOM 619 C C . ALA A 1 87 ? 15.623 1.114 -16.745 1.00 94.06 87 ALA A C 1
ATOM 621 O O . ALA A 1 87 ? 16.463 0.654 -17.519 1.00 94.06 87 ALA A O 1
ATOM 622 N N . LEU A 1 88 ? 14.518 1.716 -17.190 1.00 95.38 88 LEU A N 1
ATOM 623 C CA . LEU A 1 88 ? 14.192 1.860 -18.607 1.00 95.38 88 LEU A CA 1
ATOM 624 C C . LEU A 1 88 ? 15.253 2.681 -19.350 1.00 95.38 88 LEU A C 1
ATOM 626 O O . LEU A 1 88 ? 15.661 2.324 -20.457 1.00 95.38 88 LEU A O 1
ATOM 630 N N . ARG A 1 89 ? 15.753 3.756 -18.731 1.00 94.19 89 ARG A N 1
ATOM 631 C CA . ARG A 1 89 ? 16.818 4.591 -19.294 1.00 94.19 89 ARG A CA 1
ATOM 632 C C . ARG A 1 89 ? 18.122 3.816 -19.476 1.00 94.19 89 ARG A C 1
ATOM 634 O O . ARG A 1 89 ? 18.797 4.031 -20.488 1.00 94.19 89 ARG A O 1
ATOM 641 N N . LEU A 1 90 ? 18.463 2.941 -18.528 1.00 93.56 90 LEU A N 1
ATOM 642 C CA . LEU A 1 90 ? 19.631 2.060 -18.597 1.00 93.56 90 LEU A CA 1
ATOM 643 C C . LEU A 1 90 ? 19.476 1.016 -19.701 1.00 93.56 90 LEU A C 1
ATOM 645 O O . LEU A 1 90 ? 20.384 0.861 -20.514 1.00 93.56 90 LEU A O 1
ATOM 649 N N . VAL A 1 91 ? 18.313 0.365 -19.785 1.00 94.44 91 VAL A N 1
ATOM 650 C CA . VAL A 1 91 ? 17.987 -0.591 -20.856 1.00 94.44 91 VAL A CA 1
ATOM 651 C C . VAL A 1 91 ? 18.120 0.079 -22.220 1.00 94.44 91 VAL A C 1
ATOM 653 O O . VAL A 1 91 ? 18.794 -0.448 -23.101 1.00 94.44 91 VAL A O 1
ATOM 656 N N . TRP A 1 92 ? 17.564 1.281 -22.387 1.00 92.06 92 TRP A N 1
ATOM 657 C CA . TRP A 1 92 ? 17.683 2.026 -23.639 1.00 92.06 92 TRP A CA 1
ATOM 658 C C . TRP A 1 92 ? 19.133 2.386 -23.977 1.00 92.06 92 TRP A C 1
ATOM 660 O O . TRP A 1 92 ? 19.557 2.260 -25.125 1.00 92.06 92 TRP A O 1
ATOM 670 N N . GLY A 1 93 ? 19.916 2.789 -22.971 1.00 91.00 93 GLY A N 1
ATOM 671 C CA . GLY A 1 93 ? 21.352 3.020 -23.120 1.00 91.00 93 GLY A CA 1
ATOM 672 C C . GLY A 1 93 ? 22.080 1.769 -23.614 1.00 91.00 93 GLY A C 1
ATOM 673 O O . GLY A 1 93 ? 22.810 1.837 -24.602 1.00 91.00 93 GLY A O 1
ATOM 674 N N . LEU A 1 94 ? 21.814 0.621 -22.996 1.00 89.50 94 LEU A N 1
ATOM 675 C CA . LEU A 1 94 ? 22.428 -0.657 -23.347 1.00 89.50 94 LEU A CA 1
ATOM 676 C C . LEU A 1 94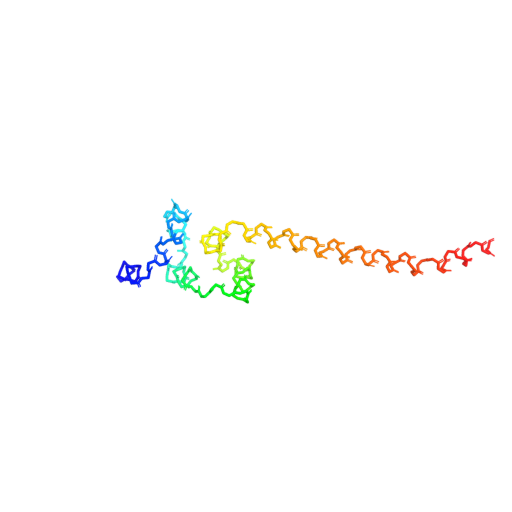 ? 22.045 -1.122 -24.760 1.00 89.50 94 LEU A C 1
ATOM 678 O O . LEU A 1 94 ? 22.916 -1.520 -25.532 1.00 89.50 94 LEU A O 1
ATOM 682 N N . LEU A 1 95 ? 20.764 -1.010 -25.129 1.00 89.44 95 LEU A N 1
ATOM 683 C CA . LEU A 1 95 ? 20.292 -1.309 -26.484 1.00 89.44 95 LEU A CA 1
ATOM 684 C C . LEU A 1 95 ? 20.982 -0.408 -27.512 1.00 89.44 95 LEU A C 1
ATOM 686 O O . LEU A 1 95 ? 21.470 -0.896 -28.529 1.00 89.44 95 LEU A O 1
ATOM 690 N N . SER A 1 96 ? 21.059 0.898 -27.247 1.00 86.69 96 SER A N 1
ATOM 691 C CA . SER A 1 96 ? 21.699 1.844 -28.165 1.00 86.69 96 SER A CA 1
ATOM 692 C C . SER A 1 96 ? 23.193 1.558 -28.352 1.00 86.69 96 SER A C 1
ATOM 694 O O . SER A 1 96 ? 23.678 1.578 -29.483 1.00 86.69 96 SER A O 1
ATOM 696 N N . TRP A 1 97 ? 23.897 1.205 -27.272 1.00 88.31 97 TRP A N 1
ATOM 697 C CA . TRP A 1 97 ? 25.297 0.788 -27.309 1.00 88.31 97 TRP A CA 1
ATOM 698 C C . TRP A 1 97 ? 25.493 -0.491 -28.133 1.00 88.31 97 TRP A C 1
ATOM 700 O O . TRP A 1 97 ? 26.413 -0.558 -28.941 1.00 88.31 97 TRP A O 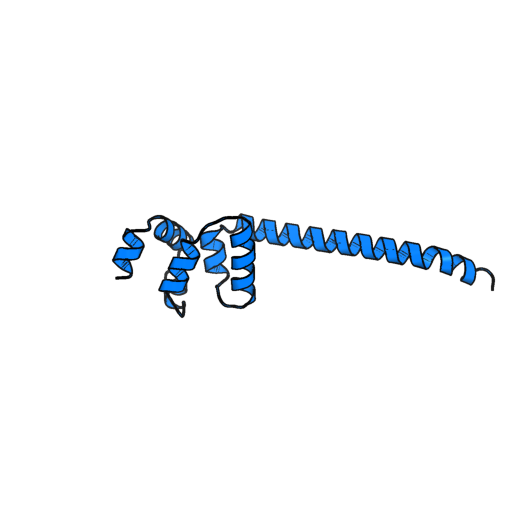1
ATOM 710 N N . LEU A 1 98 ? 24.598 -1.476 -28.002 1.00 85.44 98 LEU A N 1
ATOM 711 C CA . LEU A 1 98 ? 24.662 -2.736 -28.752 1.00 85.44 98 LEU A CA 1
ATOM 712 C C . LEU A 1 98 ? 24.382 -2.550 -30.254 1.00 85.44 98 LEU A C 1
ATOM 714 O O . LEU A 1 98 ? 24.961 -3.237 -31.095 1.00 85.44 98 LEU A O 1
ATOM 718 N N . VAL A 1 99 ? 23.506 -1.608 -30.611 1.00 83.94 99 VAL A N 1
ATOM 719 C CA . VAL A 1 99 ? 23.165 -1.303 -32.011 1.00 83.94 99 VAL A CA 1
ATOM 720 C C . VAL A 1 99 ? 24.245 -0.448 -32.690 1.00 83.94 99 VAL A C 1
ATOM 722 O O . VAL A 1 99 ? 24.436 -0.546 -33.905 1.00 83.94 99 VAL A O 1
ATOM 725 N N . GLN A 1 100 ? 24.999 0.348 -31.928 1.00 77.94 100 GLN A N 1
ATOM 726 C CA . GLN A 1 100 ? 26.091 1.193 -32.425 1.00 77.94 100 GLN A CA 1
ATOM 727 C C . GLN A 1 100 ? 27.125 0.452 -33.309 1.00 77.94 100 GLN A C 1
ATOM 729 O O . GLN A 1 100 ? 27.391 0.929 -34.416 1.00 77.94 100 GLN A O 1
ATOM 734 N N . PRO A 1 101 ? 27.676 -0.716 -32.921 1.00 73.88 101 PRO A N 1
ATOM 735 C CA . PRO A 1 101 ? 28.610 -1.473 -33.760 1.00 73.88 101 PRO A CA 1
ATOM 736 C C . PRO A 1 101 ? 27.946 -2.111 -34.993 1.00 73.88 101 PRO A C 1
ATOM 738 O O . PRO A 1 101 ? 28.568 -2.192 -36.053 1.00 73.88 101 PRO A O 1
ATOM 741 N N . LEU A 1 102 ? 26.670 -2.503 -34.913 1.00 68.94 102 LEU A N 1
ATOM 742 C CA . LEU A 1 102 ? 25.924 -3.050 -36.058 1.00 68.94 102 LEU A CA 1
ATOM 743 C C . LEU A 1 102 ? 25.673 -1.989 -37.145 1.00 68.94 102 LEU A C 1
ATOM 745 O O . LEU A 1 102 ? 25.673 -2.301 -38.339 1.00 68.94 102 LEU A O 1
ATOM 749 N N . GLY A 1 103 ? 25.526 -0.719 -36.755 1.00 63.91 103 GLY A N 1
ATOM 750 C CA . GLY A 1 103 ? 25.405 0.405 -37.687 1.00 63.91 103 GLY A CA 1
ATOM 751 C C . GLY A 1 103 ? 26.634 0.594 -38.587 1.00 63.91 103 GLY A C 1
ATOM 752 O O . GLY A 1 103 ? 26.486 0.962 -39.754 1.00 63.91 103 GLY A O 1
ATOM 753 N N . PHE A 1 104 ? 27.836 0.283 -38.088 1.00 62.25 104 PHE A N 1
ATOM 754 C CA . PHE A 1 104 ? 29.069 0.346 -38.881 1.00 62.25 104 PHE A CA 1
ATOM 755 C C . PHE A 1 104 ? 29.135 -0.736 -39.964 1.00 62.25 104 PHE A C 1
ATOM 757 O O . PHE A 1 104 ? 29.593 -0.460 -41.072 1.00 62.25 104 PHE A O 1
ATOM 764 N N . LEU A 1 105 ? 28.626 -1.940 -39.689 1.00 61.03 105 LEU A N 1
ATOM 765 C CA . LEU A 1 105 ? 28.552 -3.028 -40.673 1.00 61.03 105 LEU A CA 1
ATOM 766 C C . LEU A 1 105 ? 27.524 -2.741 -41.777 1.00 61.03 105 LEU A C 1
ATOM 768 O O . LEU A 1 105 ? 27.747 -3.105 -42.930 1.00 61.03 105 LEU A O 1
ATOM 772 N N . ARG A 1 106 ? 26.432 -2.031 -41.459 1.00 59.66 106 ARG A N 1
ATOM 773 C CA . ARG A 1 106 ? 25.392 -1.670 -42.440 1.00 59.66 106 ARG A CA 1
ATOM 774 C C . ARG A 1 106 ? 25.819 -0.576 -43.426 1.00 59.66 106 ARG A C 1
ATOM 776 O O . ARG A 1 106 ? 25.237 -0.494 -44.496 1.00 59.66 106 ARG A O 1
ATOM 783 N N . ARG A 1 107 ? 26.816 0.253 -43.092 1.00 59.31 107 ARG A N 1
ATOM 784 C CA . ARG A 1 107 ? 27.333 1.327 -43.970 1.00 59.31 107 ARG A CA 1
ATOM 785 C C . ARG A 1 107 ? 28.415 0.878 -44.963 1.00 59.31 107 ARG A C 1
ATOM 787 O O . ARG A 1 107 ? 28.875 1.699 -45.746 1.00 59.31 107 ARG A O 1
ATOM 794 N N . ARG A 1 108 ? 28.861 -0.383 -44.906 1.00 54.88 108 ARG A N 1
ATOM 795 C CA . ARG A 1 108 ? 29.893 -0.941 -45.804 1.00 54.88 108 ARG A CA 1
ATOM 796 C C . ARG A 1 108 ? 29.342 -1.815 -46.943 1.00 54.88 108 ARG A C 1
ATOM 798 O O . ARG A 1 108 ? 30.135 -2.438 -47.642 1.00 54.88 108 ARG A O 1
ATOM 805 N N . LYS A 1 109 ? 28.023 -1.872 -47.123 1.00 49.22 109 LYS A N 1
ATOM 806 C CA . LYS A 1 109 ? 27.380 -2.361 -48.351 1.00 49.22 109 LYS A CA 1
ATOM 807 C C . LYS A 1 109 ? 26.790 -1.173 -49.090 1.00 49.22 109 LYS A C 1
ATOM 809 O O . LYS A 1 109 ? 26.797 -1.230 -50.333 1.00 49.22 109 LYS A O 1
#